Protein AF-A0AAW2H7E3-F1 (afdb_monomer_lite)

Organism: NCBI:txid328185

Secondary structure (DSSP, 8-state):
-HHHHHHTB--BTTB-SEEETTSPPSSEEEEESS--TT-SEEE-B-TTT--S---PPPEEEEE-GGGS-HHHHHHHHS-TTSPPPS-EEEETTEEEEEE-HHHHTTHHHHHHHHHHHHHTTS---EEEEEE---

InterPro domains:
  IPR056744 TRM5/TYW2-like, N-terminal domain [PF25133] (71-118)

pLDDT: mean 71.42, std 12.33, range [38.72, 87.75]

Sequence (134 aa):
MLCVLRSSILSVPRIPPVLDTERAYTGFDIICTPPLSEQKKIILLDANKSAGVSSAIPVKLVLKYEYFTYKEILSEMLPARARTPASFQVVGKILHLNLKDEQLEFRKVIGAVLLDKARGNSGQYMLKTTLGSS

Structure (mmCIF, N/CA/C/O backbone):
data_AF-A0AAW2H7E3-F1
#
_entry.id   AF-A0AAW2H7E3-F1
#
loop_
_atom_site.group_PDB
_atom_site.id
_atom_site.type_symbol
_atom_site.label_atom_id
_atom_site.label_alt_id
_atom_site.label_comp_id
_atom_site.label_asym_id
_atom_site.label_entity_id
_atom_site.label_seq_id
_atom_site.pdbx_PDB_ins_code
_atom_site.Cartn_x
_atom_site.Cartn_y
_atom_site.Cartn_z
_atom_site.occupancy
_atom_site.B_iso_or_equiv
_atom_site.auth_seq_id
_atom_site.auth_comp_id
_atom_site.auth_asym_id
_atom_site.auth_atom_id
_atom_site.pdbx_PDB_model_num
ATOM 1 N N . MET A 1 1 ? 8.329 -7.264 -35.229 1.00 45.62 1 MET A N 1
ATOM 2 C CA . MET A 1 1 ? 8.920 -7.682 -33.934 1.00 45.62 1 MET A CA 1
ATOM 3 C C . MET A 1 1 ? 8.493 -6.803 -32.745 1.00 45.62 1 MET A C 1
ATOM 5 O O . MET A 1 1 ? 8.171 -7.355 -31.706 1.00 45.62 1 MET A O 1
ATOM 9 N N . LEU A 1 2 ? 8.371 -5.470 -32.886 1.00 47.06 2 LEU A N 1
ATOM 10 C CA . LEU A 1 2 ? 7.867 -4.553 -31.832 1.00 47.06 2 LEU A CA 1
ATOM 11 C C . LEU A 1 2 ? 6.442 -4.847 -31.311 1.00 47.06 2 LEU A C 1
ATOM 13 O O . LEU A 1 2 ? 6.124 -4.515 -30.172 1.00 47.06 2 LEU A O 1
ATOM 17 N N . CYS A 1 3 ? 5.584 -5.463 -32.130 1.00 40.62 3 CYS A N 1
ATOM 18 C CA . CYS A 1 3 ? 4.188 -5.744 -31.773 1.00 40.62 3 CYS A CA 1
ATOM 19 C C . CYS A 1 3 ? 4.059 -6.752 -30.611 1.00 40.62 3 CYS A C 1
ATOM 21 O O . CYS A 1 3 ? 3.247 -6.541 -29.717 1.00 40.62 3 CYS A O 1
ATOM 23 N N . VAL A 1 4 ? 4.927 -7.770 -30.559 1.00 53.59 4 VAL A N 1
ATOM 24 C CA . VAL A 1 4 ? 4.897 -8.841 -29.539 1.00 53.59 4 VAL A CA 1
ATOM 25 C C . VAL A 1 4 ? 5.358 -8.345 -28.163 1.00 53.59 4 VAL A C 1
ATOM 27 O O . VAL A 1 4 ? 4.879 -8.803 -27.125 1.00 53.59 4 VAL A O 1
ATOM 30 N N . LEU A 1 5 ? 6.271 -7.367 -28.133 1.00 54.47 5 LEU A N 1
ATOM 31 C CA . LEU A 1 5 ? 6.762 -6.807 -26.874 1.00 54.47 5 LEU A CA 1
ATOM 32 C C . LEU A 1 5 ? 5.697 -5.957 -26.175 1.00 54.47 5 LEU A C 1
ATOM 34 O O . LEU A 1 5 ? 5.605 -6.004 -24.955 1.00 54.47 5 LEU A O 1
ATOM 38 N N . ARG A 1 6 ? 4.843 -5.238 -26.919 1.00 55.78 6 ARG A N 1
ATOM 39 C CA . ARG A 1 6 ? 3.770 -4.426 -26.316 1.00 55.78 6 ARG A CA 1
ATOM 40 C C . ARG A 1 6 ? 2.723 -5.268 -25.582 1.00 55.78 6 ARG A C 1
ATOM 42 O O . ARG A 1 6 ? 2.217 -4.821 -24.561 1.00 55.78 6 ARG A O 1
ATOM 49 N N . SER A 1 7 ? 2.412 -6.470 -26.070 1.00 59.09 7 SER A N 1
ATOM 50 C CA . SER A 1 7 ? 1.399 -7.352 -25.470 1.00 59.09 7 SER A CA 1
ATOM 51 C C . SER A 1 7 ? 1.883 -8.132 -24.242 1.00 59.09 7 SER A C 1
ATOM 53 O O . SER A 1 7 ? 1.061 -8.722 -23.541 1.00 59.09 7 SER A O 1
ATOM 55 N N . SER A 1 8 ? 3.193 -8.137 -23.981 1.00 66.56 8 SER A N 1
ATOM 56 C CA . SER A 1 8 ? 3.832 -8.964 -22.943 1.00 66.56 8 SER A CA 1
ATOM 57 C C . SER A 1 8 ? 4.300 -8.164 -21.722 1.00 66.56 8 SER A C 1
ATOM 59 O O . SER A 1 8 ? 4.889 -8.733 -20.808 1.00 66.56 8 SER A O 1
ATOM 61 N N . ILE A 1 9 ? 4.058 -6.850 -21.702 1.00 72.69 9 ILE A N 1
ATOM 62 C CA . ILE A 1 9 ? 4.401 -5.978 -20.574 1.00 72.69 9 ILE A CA 1
ATOM 63 C C . ILE A 1 9 ? 3.445 -6.257 -19.413 1.00 72.69 9 ILE A C 1
ATOM 65 O O . ILE A 1 9 ? 2.225 -6.157 -19.566 1.00 72.69 9 ILE A O 1
ATOM 69 N N . LEU A 1 10 ? 4.002 -6.568 -18.243 1.00 74.31 10 LEU A N 1
ATOM 70 C CA . LEU A 1 10 ? 3.218 -6.808 -17.041 1.00 74.31 10 LEU A CA 1
ATOM 71 C C . LEU A 1 10 ? 2.868 -5.482 -16.359 1.00 74.31 10 LEU A C 1
ATOM 73 O O . LEU A 1 10 ? 3.750 -4.731 -15.949 1.00 74.31 10 LEU A O 1
ATOM 77 N N . SER A 1 11 ? 1.575 -5.211 -16.193 1.00 73.81 11 SER A N 1
ATOM 78 C CA . SER A 1 11 ? 1.097 -4.098 -15.372 1.00 73.81 11 SER A CA 1
ATOM 79 C C . SER A 1 11 ? 0.701 -4.624 -13.997 1.00 73.81 11 SER A C 1
ATOM 81 O O . SER A 1 11 ? -0.300 -5.327 -13.865 1.00 73.81 11 SER A O 1
ATOM 83 N N . VAL A 1 12 ? 1.493 -4.296 -12.976 1.00 77.12 12 VAL A N 1
ATOM 84 C CA . VAL A 1 12 ? 1.151 -4.586 -11.581 1.00 77.12 12 VAL A CA 1
ATOM 85 C C . VAL A 1 12 ? 0.708 -3.280 -10.918 1.00 77.12 12 VAL A C 1
ATOM 87 O O . VAL A 1 12 ? 1.426 -2.280 -11.009 1.00 77.12 12 VAL A O 1
ATOM 90 N N . PRO A 1 13 ? -0.453 -3.238 -10.242 1.00 73.56 13 PRO A N 1
ATOM 91 C CA . PRO A 1 13 ? -0.901 -2.035 -9.549 1.00 73.56 13 PRO A CA 1
ATOM 92 C C . PRO A 1 13 ? 0.186 -1.498 -8.601 1.00 73.56 13 PRO A C 1
ATOM 94 O O . PRO A 1 13 ? 0.641 -2.212 -7.712 1.00 73.56 13 PRO A O 1
ATOM 97 N N . ARG A 1 14 ? 0.591 -0.231 -8.789 1.00 79.88 14 ARG A N 1
ATOM 98 C CA . ARG A 1 14 ? 1.656 0.486 -8.045 1.00 79.88 14 ARG A CA 1
ATOM 99 C C . ARG A 1 14 ? 3.109 0.037 -8.287 1.00 79.88 14 ARG A C 1
ATOM 101 O O . ARG A 1 14 ? 3.997 0.635 -7.686 1.00 79.88 14 ARG A O 1
ATOM 108 N N . ILE A 1 15 ? 3.385 -0.943 -9.153 1.00 84.31 15 ILE A N 1
ATOM 109 C CA . ILE A 1 15 ? 4.758 -1.247 -9.601 1.00 84.31 15 ILE A CA 1
ATOM 110 C C . ILE A 1 15 ? 4.874 -0.860 -11.079 1.00 84.31 15 ILE A C 1
ATOM 112 O O . ILE A 1 15 ? 4.111 -1.369 -11.904 1.00 84.31 15 ILE A O 1
ATOM 116 N N . PRO A 1 16 ? 5.799 0.041 -11.445 1.00 81.50 16 PRO A N 1
ATOM 117 C CA . PRO A 1 16 ? 5.949 0.421 -12.834 1.00 81.50 16 PRO A CA 1
ATOM 118 C C . PRO A 1 16 ? 6.435 -0.774 -13.675 1.00 81.50 16 PRO A C 1
ATOM 120 O O . PRO A 1 16 ? 7.338 -1.494 -13.250 1.00 81.50 16 PRO A O 1
ATOM 123 N N . PRO A 1 17 ? 5.882 -0.973 -14.885 1.00 81.31 17 PRO A N 1
ATOM 124 C CA . PRO A 1 17 ? 6.272 -2.070 -15.777 1.00 81.31 17 PRO A CA 1
ATOM 125 C C . PRO A 1 17 ? 7.730 -1.986 -16.252 1.00 81.31 17 PRO A C 1
ATOM 127 O O . PRO A 1 17 ? 8.301 -2.976 -16.706 1.00 81.31 17 PRO A O 1
ATOM 130 N N . VAL A 1 18 ? 8.322 -0.792 -16.189 1.00 84.06 18 VAL A N 1
ATOM 131 C CA . VAL A 1 18 ? 9.716 -0.526 -16.542 1.00 84.06 18 VAL A CA 1
ATOM 132 C C . VAL A 1 18 ? 10.379 0.144 -15.348 1.00 84.06 18 VAL A C 1
ATOM 134 O O . VAL A 1 18 ? 9.915 1.186 -14.884 1.00 84.06 18 VAL A O 1
ATOM 137 N N . LEU A 1 19 ? 11.457 -0.462 -14.866 1.00 83.38 19 LEU A N 1
ATOM 138 C CA . LEU A 1 19 ? 12.214 -0.032 -13.700 1.00 83.38 19 LEU A CA 1
ATOM 139 C C . LEU A 1 19 ? 13.561 0.513 -14.167 1.00 83.38 19 LEU A C 1
ATOM 141 O O . LEU A 1 19 ? 14.313 -0.170 -14.853 1.00 83.38 19 LEU A O 1
ATOM 145 N N . ASP A 1 20 ? 13.850 1.754 -13.813 1.00 82.88 20 ASP A N 1
ATOM 146 C CA . ASP A 1 20 ? 15.156 2.390 -13.995 1.00 82.88 20 ASP A CA 1
ATOM 147 C C . ASP A 1 20 ? 16.066 2.095 -12.794 1.00 82.88 20 ASP A C 1
ATOM 149 O O . ASP A 1 20 ? 15.689 2.423 -11.671 1.00 82.88 20 ASP A O 1
ATOM 153 N N . THR A 1 21 ? 17.224 1.469 -13.009 1.00 78.94 21 THR A N 1
ATOM 154 C CA . THR A 1 21 ? 18.167 1.090 -11.938 1.00 78.94 21 THR A CA 1
ATOM 155 C C . THR A 1 21 ? 18.962 2.277 -11.393 1.00 78.94 21 THR A C 1
ATOM 157 O O . THR A 1 21 ? 19.497 2.187 -10.291 1.00 78.94 21 THR A O 1
ATOM 160 N N . GLU A 1 22 ? 19.007 3.398 -12.118 1.00 80.00 22 GLU A N 1
ATOM 161 C CA . GLU A 1 22 ? 19.671 4.636 -11.694 1.00 80.00 22 GLU A CA 1
ATOM 162 C C . GLU A 1 22 ? 18.754 5.490 -10.794 1.00 80.00 22 GLU A C 1
ATOM 164 O O . GLU A 1 22 ? 19.202 6.448 -10.159 1.00 80.00 22 GLU A O 1
ATOM 169 N N . ARG A 1 23 ? 17.461 5.142 -10.695 1.00 79.25 23 ARG A N 1
ATOM 170 C CA . ARG A 1 23 ? 16.476 5.854 -9.873 1.00 79.25 23 ARG A CA 1
ATOM 171 C C . ARG A 1 23 ? 16.270 5.182 -8.516 1.00 79.25 23 ARG A C 1
ATOM 173 O O . ARG A 1 23 ? 15.959 3.999 -8.430 1.00 79.25 23 ARG A O 1
ATOM 180 N N . ALA A 1 24 ? 16.305 5.979 -7.449 1.00 71.31 24 ALA A N 1
ATOM 181 C CA . ALA A 1 24 ? 15.834 5.544 -6.137 1.00 71.31 24 ALA A CA 1
ATOM 182 C C . ALA A 1 24 ? 14.294 5.500 -6.104 1.00 71.31 24 ALA A C 1
ATOM 184 O O . ALA A 1 24 ? 13.630 6.513 -6.347 1.00 71.31 24 ALA A O 1
ATOM 185 N N . TYR A 1 25 ? 13.722 4.339 -5.782 1.00 75.81 25 TYR A N 1
ATOM 186 C CA . TYR A 1 25 ? 12.290 4.190 -5.515 1.00 75.81 25 TYR A CA 1
ATOM 187 C C . TYR A 1 25 ? 12.047 4.255 -4.009 1.00 75.81 25 TYR A C 1
ATOM 189 O O . TYR A 1 25 ? 12.698 3.567 -3.226 1.00 75.81 25 TYR A O 1
ATOM 197 N N . THR A 1 26 ? 11.102 5.092 -3.584 1.00 68.81 26 THR A N 1
ATOM 198 C CA . THR A 1 26 ? 10.669 5.139 -2.187 1.00 68.81 26 THR A CA 1
ATOM 199 C C . THR A 1 26 ? 9.599 4.070 -1.958 1.00 68.81 26 THR A C 1
ATOM 201 O O . THR A 1 26 ? 8.609 3.991 -2.682 1.00 68.81 26 THR A O 1
ATOM 204 N N . GLY A 1 27 ? 9.807 3.212 -0.957 1.00 76.75 27 GLY A N 1
ATOM 205 C CA . GLY A 1 27 ? 8.840 2.189 -0.542 1.00 76.75 27 GLY A CA 1
ATOM 206 C C . GLY A 1 27 ? 9.109 0.771 -1.049 1.00 76.75 27 GLY A C 1
ATOM 207 O O . GLY A 1 27 ? 8.599 -0.168 -0.451 1.00 76.75 27 GLY A O 1
ATOM 208 N N . PHE A 1 28 ? 9.938 0.557 -2.068 1.00 81.25 28 PHE A N 1
ATOM 209 C CA . PHE A 1 28 ? 10.382 -0.793 -2.417 1.00 81.25 28 PHE A CA 1
ATOM 210 C C . PHE A 1 28 ? 11.799 -0.797 -2.971 1.00 81.25 28 PHE A C 1
ATOM 212 O O . PHE A 1 28 ? 12.178 0.098 -3.721 1.00 81.25 28 PHE A O 1
ATOM 219 N N . ASP A 1 29 ? 12.556 -1.829 -2.614 1.00 76.06 29 ASP A N 1
ATOM 220 C CA . ASP A 1 29 ? 13.911 -2.043 -3.106 1.00 76.06 29 ASP A CA 1
ATOM 221 C C . ASP A 1 29 ? 13.938 -3.218 -4.078 1.00 76.06 29 ASP A C 1
ATOM 223 O O . ASP A 1 29 ? 13.198 -4.198 -3.943 1.00 76.06 29 ASP A O 1
ATOM 227 N N . ILE A 1 30 ? 14.829 -3.116 -5.057 1.00 77.25 30 ILE A N 1
ATOM 228 C CA . ILE A 1 30 ? 15.040 -4.122 -6.089 1.00 77.25 30 ILE A CA 1
ATOM 229 C C . ILE A 1 30 ? 16.446 -4.678 -5.884 1.00 77.25 30 ILE A C 1
ATOM 231 O O . ILE A 1 30 ? 17.432 -3.979 -6.100 1.00 77.25 30 ILE A O 1
ATOM 235 N N . ILE A 1 31 ? 16.545 -5.938 -5.467 1.00 75.88 31 ILE A N 1
ATOM 236 C CA . ILE A 1 31 ? 17.823 -6.629 -5.295 1.00 75.88 31 ILE A CA 1
ATOM 237 C C . ILE A 1 31 ? 17.980 -7.603 -6.458 1.00 75.88 31 ILE A C 1
ATOM 239 O O . ILE A 1 31 ? 17.210 -8.551 -6.593 1.00 75.88 31 ILE A O 1
ATOM 243 N N . CYS A 1 32 ? 18.980 -7.364 -7.299 1.00 74.31 32 CYS A N 1
ATOM 244 C CA . CYS A 1 32 ? 19.318 -8.240 -8.417 1.00 74.31 32 CYS A CA 1
ATOM 245 C C . CYS A 1 32 ? 20.584 -9.027 -8.077 1.00 74.31 32 CYS A C 1
ATOM 247 O O . CYS A 1 32 ? 21.531 -8.481 -7.509 1.00 74.31 32 CYS A O 1
ATOM 249 N N . THR A 1 33 ? 20.618 -10.311 -8.416 1.00 69.25 33 THR A N 1
ATOM 250 C CA . THR A 1 33 ? 21.822 -11.136 -8.262 1.00 69.25 33 THR A CA 1
ATOM 251 C C . THR A 1 33 ? 21.937 -12.034 -9.491 1.00 69.25 33 THR A C 1
ATOM 253 O O . THR A 1 33 ? 21.070 -12.885 -9.664 1.00 69.25 33 THR A O 1
ATOM 256 N N . PRO A 1 34 ? 22.950 -11.878 -10.366 1.00 70.38 34 PRO A N 1
ATOM 257 C CA . PRO A 1 34 ? 24.137 -11.014 -10.272 1.00 70.38 34 PRO A CA 1
ATOM 258 C C . PRO A 1 34 ? 23.846 -9.509 -10.462 1.00 70.38 34 PRO A C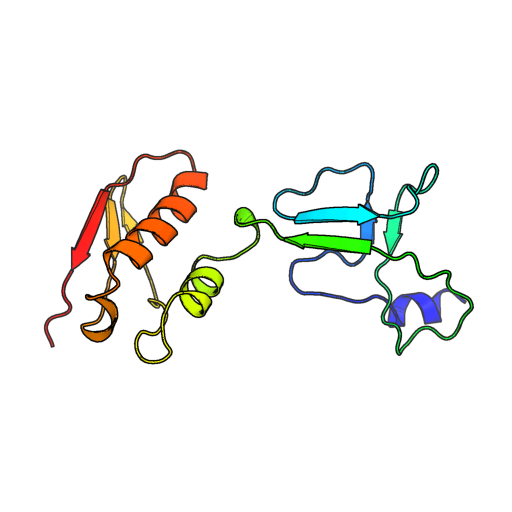 1
ATOM 260 O O . PRO A 1 34 ? 22.803 -9.151 -11.015 1.00 70.38 34 PRO A O 1
ATOM 263 N N . PRO A 1 35 ? 24.748 -8.615 -10.005 1.00 66.69 35 PRO A N 1
ATOM 264 C CA . PRO A 1 35 ? 24.619 -7.182 -10.243 1.00 66.69 35 PRO A CA 1
ATOM 265 C C . PRO A 1 35 ? 24.626 -6.896 -11.746 1.00 66.69 35 PRO A C 1
ATOM 267 O O . PRO A 1 35 ? 25.506 -7.341 -12.483 1.00 66.69 35 PRO A O 1
ATOM 270 N N . LEU A 1 36 ? 23.628 -6.143 -12.198 1.00 66.44 36 LEU A N 1
ATOM 271 C CA . LEU A 1 36 ? 23.473 -5.743 -13.592 1.00 66.44 36 LEU A CA 1
ATOM 272 C C . LEU A 1 36 ? 24.438 -4.595 -13.895 1.00 66.44 36 LEU A C 1
ATOM 274 O O . LEU A 1 36 ? 24.026 -3.446 -14.003 1.00 66.44 36 LEU A O 1
ATOM 278 N N . SER A 1 37 ? 25.730 -4.910 -13.992 1.00 65.94 37 SER A N 1
ATOM 279 C CA . SER A 1 37 ? 26.816 -3.921 -14.042 1.00 65.94 37 SER A CA 1
ATOM 280 C C . SER A 1 37 ? 26.763 -2.957 -15.241 1.00 65.94 37 SER A C 1
ATOM 282 O O . SER A 1 37 ? 27.535 -2.005 -15.272 1.00 65.94 37 SER A O 1
ATOM 284 N N . GLU A 1 38 ? 25.868 -3.168 -16.212 1.00 65.56 38 GLU A N 1
ATOM 285 C CA . GLU A 1 38 ? 25.774 -2.357 -17.436 1.00 65.56 38 GLU A CA 1
ATOM 286 C C . GLU A 1 38 ? 24.333 -2.005 -17.864 1.00 65.56 38 GLU A C 1
ATOM 288 O O . GLU A 1 38 ? 24.135 -1.340 -18.882 1.00 65.56 38 GLU A O 1
ATOM 293 N N . GLN A 1 39 ? 23.296 -2.426 -17.127 1.00 69.69 39 GLN A N 1
ATOM 294 C CA . GLN A 1 39 ? 21.904 -2.214 -17.556 1.00 69.69 39 GLN A CA 1
ATOM 295 C C . GLN A 1 39 ? 21.253 -1.042 -16.824 1.00 69.69 39 GLN A C 1
ATOM 297 O O . GLN A 1 39 ? 21.151 -1.040 -15.600 1.00 69.69 39 GLN A O 1
ATOM 302 N N . LYS A 1 40 ? 20.732 -0.083 -17.600 1.00 77.62 40 LYS A N 1
ATOM 303 C CA . LYS A 1 40 ? 20.006 1.092 -17.083 1.00 77.62 40 LYS A CA 1
ATOM 304 C C . LYS A 1 40 ? 18.533 0.821 -16.769 1.00 77.62 40 LYS A C 1
ATOM 306 O O . LYS A 1 40 ? 17.916 1.552 -16.003 1.00 77.62 40 LYS A O 1
ATOM 311 N N . LYS A 1 41 ? 17.923 -0.182 -17.414 1.00 80.50 41 LYS A N 1
ATOM 312 C CA . LYS A 1 41 ? 16.479 -0.448 -17.316 1.00 80.50 41 LYS A CA 1
ATOM 313 C C . LYS A 1 41 ? 16.168 -1.938 -17.269 1.00 80.50 41 LYS A C 1
ATOM 315 O O . LYS A 1 41 ? 16.716 -2.707 -18.051 1.00 80.50 41 LYS A O 1
ATOM 320 N N . ILE A 1 42 ? 15.222 -2.303 -16.411 1.00 80.31 42 ILE A N 1
ATOM 321 C CA . ILE A 1 42 ? 14.616 -3.630 -16.291 1.00 80.31 42 ILE A CA 1
ATOM 322 C C . ILE A 1 42 ? 13.167 -3.527 -16.776 1.00 80.31 42 ILE A C 1
ATOM 324 O O . ILE A 1 42 ? 12.452 -2.591 -16.420 1.00 80.31 42 ILE A O 1
ATOM 328 N N . ILE A 1 43 ? 12.722 -4.485 -17.588 1.00 78.50 43 ILE A N 1
ATOM 329 C CA . ILE A 1 43 ? 11.335 -4.565 -18.065 1.00 78.50 43 ILE A CA 1
ATOM 330 C C . ILE A 1 43 ? 10.679 -5.784 -17.423 1.00 78.50 43 ILE A C 1
ATOM 332 O O . ILE A 1 43 ? 11.210 -6.890 -17.511 1.00 78.50 43 ILE A O 1
ATOM 336 N N . LEU A 1 44 ? 9.520 -5.585 -16.798 1.00 77.62 44 LEU A N 1
ATOM 337 C CA . LEU A 1 44 ? 8.713 -6.666 -16.244 1.00 77.62 44 LEU A CA 1
ATOM 338 C C . LEU A 1 44 ? 7.873 -7.292 -17.360 1.00 77.62 44 LEU A C 1
ATOM 340 O O . LEU A 1 44 ? 6.985 -6.651 -17.930 1.00 77.62 44 LEU A O 1
ATOM 344 N N . LEU A 1 45 ? 8.173 -8.550 -17.673 1.00 77.06 45 LEU A N 1
ATOM 345 C CA . LEU A 1 45 ? 7.478 -9.32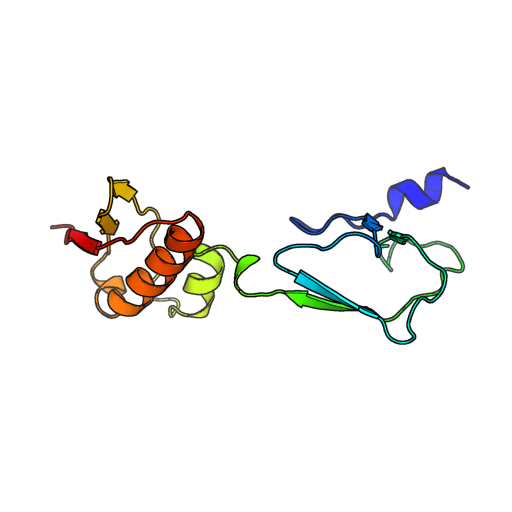5 -18.695 1.00 77.06 45 LEU A CA 1
ATOM 346 C C . LEU A 1 45 ? 6.595 -10.393 -18.050 1.00 77.06 45 LEU A C 1
ATOM 348 O O . LEU A 1 45 ? 6.973 -11.020 -17.061 1.00 77.06 45 LEU A O 1
ATOM 352 N N . ASP A 1 46 ? 5.422 -10.606 -18.637 1.00 72.31 46 ASP A N 1
ATOM 353 C CA . ASP A 1 46 ? 4.558 -11.735 -18.307 1.00 72.31 46 ASP A CA 1
ATOM 354 C C . ASP A 1 46 ? 5.126 -13.011 -18.942 1.00 72.31 46 ASP A C 1
ATOM 356 O O . ASP A 1 46 ? 5.169 -13.141 -20.171 1.00 72.31 46 ASP A O 1
ATOM 360 N N . ALA A 1 47 ? 5.538 -13.958 -18.096 1.00 68.62 47 ALA A N 1
ATOM 361 C CA . ALA A 1 47 ? 6.121 -15.232 -18.511 1.00 68.62 47 ALA A CA 1
ATOM 362 C C . ALA A 1 47 ? 5.195 -16.058 -19.426 1.00 68.62 47 ALA A C 1
ATOM 364 O O . ALA A 1 47 ? 5.675 -16.885 -20.196 1.00 68.62 47 ALA A O 1
ATOM 365 N N . ASN A 1 48 ? 3.879 -15.822 -19.389 1.00 67.50 48 ASN A N 1
ATOM 366 C CA . ASN A 1 48 ? 2.907 -16.564 -20.197 1.00 67.50 48 ASN A CA 1
ATOM 367 C C . ASN A 1 48 ? 2.731 -16.000 -21.614 1.00 67.50 48 ASN A C 1
ATOM 369 O O . ASN A 1 48 ? 2.065 -16.618 -22.443 1.00 67.50 48 ASN A O 1
ATOM 373 N N . LYS A 1 49 ? 3.279 -14.812 -21.898 1.00 66.81 49 LYS A N 1
ATOM 374 C CA . LYS A 1 49 ? 3.070 -14.090 -23.168 1.00 66.81 49 LYS A CA 1
ATOM 375 C C . LYS A 1 49 ? 4.350 -13.887 -23.976 1.00 66.81 49 LYS A C 1
ATOM 377 O O . LYS A 1 49 ? 4.291 -13.456 -25.126 1.00 66.81 49 LYS A O 1
ATOM 382 N N . SER A 1 50 ? 5.507 -14.219 -23.411 1.00 61.75 50 SER A N 1
ATOM 383 C CA . SER A 1 50 ? 6.802 -14.085 -24.073 1.00 61.75 50 SER A CA 1
ATOM 384 C C . SER A 1 50 ? 7.042 -15.208 -25.091 1.00 61.75 50 SER A C 1
ATOM 386 O O . SER A 1 50 ? 7.392 -16.325 -24.727 1.00 61.75 50 SER A O 1
ATOM 388 N N . ALA A 1 51 ? 6.902 -14.897 -26.383 1.00 57.81 51 ALA A N 1
ATOM 389 C CA . ALA A 1 51 ? 7.164 -15.816 -27.500 1.00 57.81 51 ALA A CA 1
ATOM 390 C C . ALA A 1 51 ? 8.622 -15.771 -28.024 1.00 57.81 51 ALA A C 1
ATOM 392 O O . ALA A 1 51 ? 8.862 -15.997 -29.209 1.00 57.81 51 ALA A O 1
ATOM 393 N N . GLY A 1 52 ? 9.608 -15.429 -27.186 1.00 60.94 52 GLY A N 1
ATOM 394 C CA . GLY A 1 52 ? 11.003 -15.261 -27.616 1.00 60.94 52 GLY A CA 1
ATOM 395 C C . GLY A 1 52 ? 12.035 -15.621 -26.549 1.00 60.94 52 GLY A C 1
ATOM 396 O O . GLY A 1 52 ? 11.698 -15.807 -25.383 1.00 60.94 52 GLY A O 1
ATOM 397 N N . VAL A 1 53 ? 13.306 -15.695 -26.960 1.00 51.31 53 VAL A N 1
ATOM 398 C CA . VAL A 1 53 ? 14.457 -15.913 -26.071 1.00 51.31 53 VAL A CA 1
ATOM 399 C C . VAL A 1 53 ? 14.686 -14.647 -25.244 1.00 51.31 53 VAL A C 1
ATOM 401 O O . VAL A 1 53 ? 15.362 -13.716 -25.676 1.00 51.31 53 VAL A O 1
ATOM 404 N N . SER A 1 54 ? 14.078 -14.586 -24.063 1.00 62.75 54 SER A N 1
ATOM 405 C CA . SER A 1 54 ? 14.336 -13.551 -23.063 1.00 62.75 54 SER A CA 1
ATOM 406 C C . SER A 1 54 ? 15.166 -14.137 -21.929 1.00 62.75 54 SER A C 1
ATOM 408 O O . SER A 1 54 ? 14.784 -15.143 -21.335 1.00 62.75 54 SER A O 1
ATOM 410 N N . SER A 1 55 ? 16.294 -13.500 -21.617 1.00 61.78 55 SER A N 1
ATOM 411 C CA . SER A 1 55 ? 17.068 -13.837 -20.424 1.00 61.78 55 SER A CA 1
ATOM 412 C C . SER A 1 55 ? 16.287 -13.392 -19.187 1.00 61.78 55 SER A C 1
ATOM 414 O O . SER A 1 55 ? 16.020 -12.200 -19.019 1.00 61.78 55 SER A O 1
ATOM 416 N N . ALA A 1 56 ? 15.869 -14.344 -18.352 1.00 65.50 56 ALA A N 1
ATOM 417 C CA . ALA A 1 56 ? 15.199 -14.056 -17.092 1.00 65.50 56 ALA A CA 1
ATOM 418 C C . ALA A 1 56 ? 16.255 -13.762 -16.022 1.00 65.50 56 ALA A C 1
ATOM 420 O O . ALA A 1 56 ? 17.072 -14.618 -15.688 1.00 65.50 56 ALA A O 1
ATOM 421 N N . ILE A 1 57 ? 16.237 -12.545 -15.485 1.00 70.81 57 ILE A N 1
ATOM 422 C CA . ILE A 1 57 ? 17.104 -12.157 -14.373 1.00 70.81 57 ILE A CA 1
ATOM 423 C C . ILE 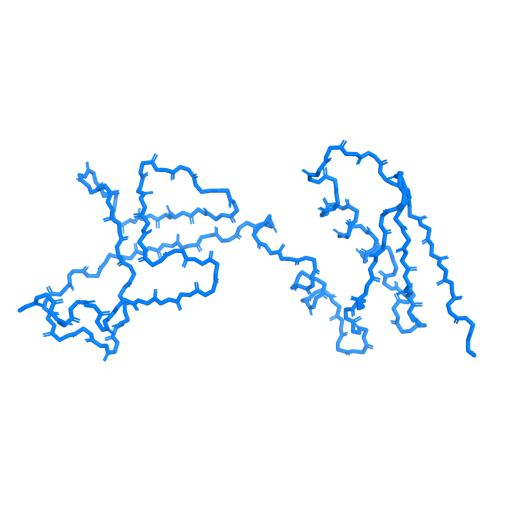A 1 57 ? 16.318 -12.381 -13.078 1.00 70.81 57 ILE A C 1
ATOM 425 O O . ILE A 1 57 ? 15.211 -11.850 -12.953 1.00 70.81 57 ILE A O 1
ATOM 429 N N . PRO A 1 58 ? 16.847 -13.141 -12.103 1.00 69.75 58 PRO A N 1
ATOM 430 C CA . PRO A 1 58 ? 16.199 -13.274 -10.812 1.00 69.75 58 PRO A CA 1
ATOM 431 C C . PRO A 1 58 ? 16.320 -11.953 -10.046 1.00 69.75 58 PRO A C 1
ATOM 433 O O . PRO A 1 58 ? 17.413 -11.450 -9.771 1.00 69.75 58 PRO A O 1
ATOM 436 N N . VAL A 1 59 ? 15.164 -11.392 -9.706 1.00 75.69 59 VAL A N 1
ATOM 437 C CA . VAL A 1 59 ? 15.044 -10.138 -8.970 1.00 75.69 59 VAL A CA 1
ATOM 438 C C . VAL A 1 59 ? 14.254 -10.394 -7.697 1.00 75.69 59 VAL A C 1
ATOM 440 O O . VAL A 1 59 ? 13.147 -10.929 -7.733 1.00 75.69 59 VAL A O 1
ATOM 443 N N . LYS A 1 60 ? 14.811 -9.984 -6.561 1.00 77.62 60 LYS A N 1
ATOM 444 C CA . LYS A 1 60 ? 14.113 -9.959 -5.282 1.00 77.62 60 LYS A CA 1
ATOM 445 C C . LYS A 1 60 ? 13.552 -8.561 -5.057 1.00 77.62 60 LYS A C 1
ATOM 447 O O . LYS A 1 60 ? 14.298 -7.606 -4.850 1.00 77.62 60 LYS A O 1
ATOM 452 N N . LEU A 1 61 ? 12.228 -8.461 -5.086 1.00 80.62 61 LEU A N 1
ATOM 453 C CA . LEU A 1 61 ? 11.502 -7.249 -4.729 1.00 80.62 61 LEU A CA 1
ATOM 454 C C . LEU A 1 61 ? 11.245 -7.238 -3.219 1.00 80.62 61 LEU A C 1
ATOM 456 O O . LEU A 1 61 ? 10.650 -8.174 -2.684 1.00 80.62 61 LEU A O 1
ATOM 460 N N . VAL A 1 62 ? 11.676 -6.183 -2.534 1.00 83.44 62 VAL A N 1
ATOM 461 C CA . VAL A 1 62 ? 11.442 -5.993 -1.098 1.00 83.44 62 VAL A CA 1
ATOM 462 C C . VAL A 1 62 ? 10.530 -4.790 -0.913 1.00 83.44 62 VAL A C 1
ATOM 464 O O . VAL A 1 62 ? 10.961 -3.651 -1.067 1.00 83.44 62 VAL A O 1
ATOM 467 N N . LEU A 1 63 ? 9.262 -5.040 -0.589 1.00 85.31 63 LEU A N 1
ATOM 468 C CA . LEU A 1 63 ? 8.297 -3.989 -0.270 1.00 85.31 63 LEU A CA 1
ATOM 469 C C . LEU A 1 63 ? 8.503 -3.537 1.179 1.00 85.31 63 LEU A C 1
ATOM 471 O O . LEU A 1 63 ? 8.414 -4.340 2.108 1.00 85.31 63 LEU A O 1
ATOM 475 N N . LYS A 1 64 ? 8.782 -2.251 1.369 1.00 85.25 64 LYS A N 1
ATOM 476 C CA . LYS A 1 64 ? 8.920 -1.627 2.685 1.00 85.25 64 LYS A CA 1
ATOM 477 C C . LYS A 1 64 ? 7.558 -1.231 3.233 1.00 85.25 64 LYS A C 1
ATOM 479 O O . LYS A 1 64 ? 6.568 -1.144 2.506 1.00 85.25 64 LYS A O 1
ATOM 484 N N . TYR A 1 65 ? 7.518 -0.941 4.529 1.00 84.06 65 TYR A N 1
ATOM 485 C CA . TYR A 1 65 ? 6.300 -0.538 5.223 1.00 84.06 65 TYR A CA 1
ATOM 486 C C . TYR A 1 65 ? 5.597 0.644 4.536 1.00 84.06 65 TYR A C 1
ATOM 488 O O . TYR A 1 65 ? 4.375 0.652 4.421 1.00 84.06 65 TYR A O 1
ATOM 496 N N . GLU A 1 66 ? 6.351 1.618 4.030 1.00 81.50 66 GLU A N 1
ATOM 497 C CA . GLU A 1 66 ? 5.884 2.832 3.357 1.00 81.50 66 GLU A CA 1
ATOM 498 C C . GLU A 1 66 ? 5.062 2.550 2.095 1.00 81.50 66 GLU A C 1
ATOM 500 O O . GLU A 1 66 ? 4.154 3.320 1.791 1.00 81.50 66 GLU A O 1
ATOM 505 N N . TYR A 1 67 ? 5.322 1.437 1.404 1.00 84.81 67 TYR A N 1
ATOM 506 C CA . TYR A 1 67 ? 4.587 1.045 0.199 1.00 84.81 67 TYR A CA 1
ATOM 507 C C . TYR A 1 67 ?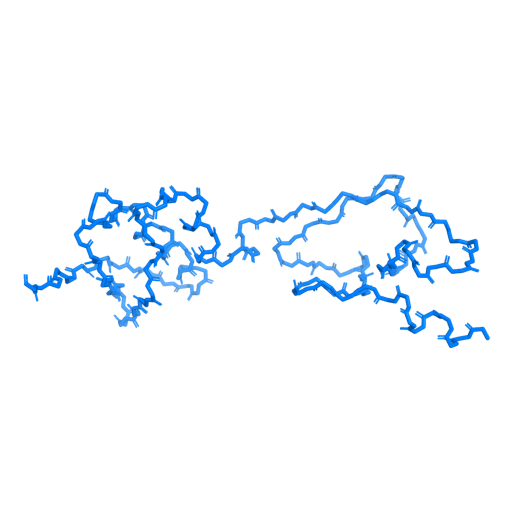 3.143 0.632 0.489 1.00 84.81 67 TYR A C 1
ATOM 509 O O . TYR A 1 67 ? 2.242 0.863 -0.322 1.00 84.81 67 TYR A O 1
ATOM 517 N N . PHE A 1 68 ? 2.909 0.032 1.656 1.00 85.75 68 PHE A N 1
ATOM 518 C CA . PHE A 1 68 ? 1.592 -0.461 2.027 1.00 85.75 68 PHE A CA 1
ATOM 519 C C . PHE A 1 68 ? 0.699 0.666 2.537 1.00 85.75 68 PHE A C 1
ATOM 521 O O . PHE A 1 68 ? 1.108 1.539 3.310 1.00 85.75 68 PHE A O 1
ATOM 528 N N . THR A 1 69 ? -0.568 0.625 2.140 1.00 85.62 69 THR A N 1
ATOM 529 C CA . THR A 1 69 ? -1.590 1.498 2.713 1.00 85.62 69 THR A CA 1
ATOM 530 C C . THR A 1 69 ? -1.940 1.044 4.126 1.00 85.62 69 THR A C 1
ATOM 532 O O . THR A 1 69 ? -1.798 -0.126 4.481 1.00 85.62 69 THR A O 1
ATOM 535 N N . TYR A 1 70 ? -2.471 1.960 4.940 1.00 85.00 70 TYR A N 1
ATOM 536 C CA . TYR A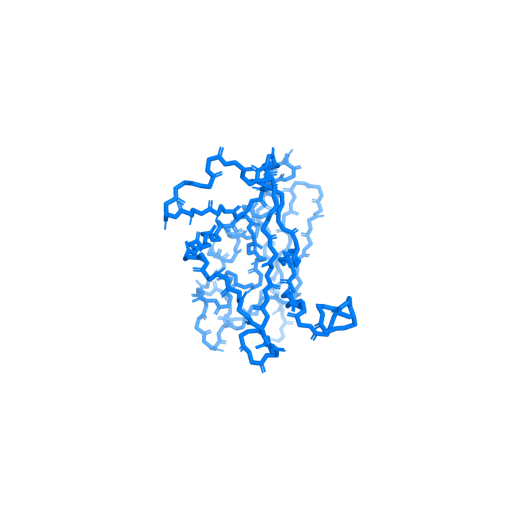 1 70 ? -2.976 1.604 6.268 1.00 85.00 70 TYR A CA 1
ATOM 537 C C . TYR A 1 70 ? -4.036 0.495 6.203 1.00 85.00 70 TYR A C 1
ATOM 539 O O . TYR A 1 70 ? -4.143 -0.296 7.131 1.00 85.00 70 TYR A O 1
ATOM 547 N N . LYS A 1 71 ? -4.814 0.422 5.111 1.00 85.50 71 LYS A N 1
ATOM 548 C CA . LYS A 1 71 ? -5.841 -0.609 4.947 1.00 85.50 71 LYS A CA 1
ATOM 549 C C . LYS A 1 71 ? -5.229 -1.992 4.802 1.00 85.50 71 LYS A C 1
ATOM 551 O O . LYS A 1 71 ? -5.685 -2.910 5.466 1.00 85.50 71 LYS A O 1
ATOM 556 N N . GLU A 1 72 ? -4.195 -2.115 3.978 1.00 86.69 72 GLU A N 1
ATOM 557 C CA . GLU A 1 72 ? -3.483 -3.379 3.769 1.00 86.69 72 GLU A CA 1
ATOM 558 C C . GLU A 1 72 ? -2.792 -3.838 5.051 1.00 86.69 72 GLU A C 1
ATOM 560 O O . GLU A 1 72 ? -2.962 -4.979 5.460 1.00 86.69 72 GLU A O 1
ATOM 565 N N . ILE A 1 73 ? -2.108 -2.923 5.744 1.00 87.75 73 ILE A N 1
ATOM 566 C CA . ILE A 1 73 ? -1.437 -3.232 7.015 1.00 87.75 73 ILE A CA 1
ATOM 567 C C . ILE A 1 73 ? -2.450 -3.683 8.071 1.00 87.75 73 ILE A C 1
ATOM 569 O O . ILE A 1 73 ? -2.254 -4.696 8.736 1.00 87.75 73 ILE A O 1
ATOM 573 N N . LEU A 1 74 ? -3.551 -2.944 8.231 1.00 85.25 74 LEU A N 1
ATOM 574 C CA . LEU A 1 74 ? -4.573 -3.286 9.217 1.00 85.25 74 LEU A CA 1
ATOM 575 C C . LEU A 1 74 ? -5.344 -4.550 8.845 1.00 85.25 74 LEU A C 1
ATOM 577 O O . LEU A 1 74 ? -5.780 -5.249 9.747 1.00 85.25 74 LEU A O 1
ATOM 581 N N . SER A 1 75 ? -5.523 -4.850 7.559 1.00 84.81 75 SER A N 1
ATOM 582 C CA . SER A 1 75 ? -6.179 -6.090 7.134 1.00 84.81 75 SER A CA 1
ATOM 583 C C . SER A 1 75 ? -5.365 -7.330 7.499 1.00 84.81 75 SER A C 1
ATOM 585 O O . SER A 1 75 ? -5.962 -8.368 7.750 1.00 84.81 75 SER A O 1
ATOM 587 N N . GLU A 1 76 ? -4.036 -7.225 7.533 1.00 85.06 76 GLU A N 1
ATOM 588 C CA . GLU A 1 76 ? -3.157 -8.331 7.930 1.00 85.06 76 GLU A CA 1
ATOM 589 C C . GLU A 1 76 ? -3.035 -8.450 9.458 1.00 85.06 76 GLU A C 1
ATOM 591 O O . GLU A 1 76 ? -2.898 -9.540 10.005 1.00 85.06 76 GLU A O 1
ATOM 596 N N . MET A 1 77 ? -3.098 -7.320 10.174 1.00 83.06 77 MET A N 1
ATOM 597 C CA . MET A 1 77 ? -2.985 -7.295 11.637 1.00 83.06 77 MET A CA 1
ATOM 598 C C . MET A 1 77 ? -4.298 -7.581 12.371 1.00 83.06 77 MET A C 1
ATOM 600 O O . MET A 1 77 ? -4.270 -8.038 13.515 1.00 83.06 77 MET A O 1
ATOM 604 N N . LEU A 1 78 ? -5.446 -7.251 11.774 1.00 83.56 78 LEU A N 1
ATOM 605 C CA . LEU A 1 78 ? -6.746 -7.420 12.413 1.00 83.56 78 LEU A CA 1
ATOM 606 C C . LEU A 1 78 ? -7.365 -8.777 12.046 1.00 83.56 78 LEU A C 1
ATOM 608 O O . LEU A 1 78 ? -7.372 -9.161 10.878 1.00 83.56 78 LEU A O 1
ATOM 612 N N . PRO A 1 79 ? -7.951 -9.501 13.016 1.00 78.19 79 PRO A N 1
ATOM 613 C CA . PRO A 1 79 ? -8.682 -10.729 12.725 1.00 78.19 79 PRO A CA 1
ATOM 614 C C . PRO A 1 79 ? -9.946 -10.433 11.906 1.00 78.19 79 PRO A C 1
ATOM 616 O O . PRO A 1 79 ? -10.518 -9.353 12.019 1.00 78.19 79 PRO A O 1
ATOM 619 N N . ALA A 1 80 ? -10.464 -11.422 11.165 1.00 73.00 80 ALA A N 1
ATOM 620 C CA . ALA A 1 80 ? -11.623 -11.260 10.269 1.00 73.00 80 ALA A CA 1
ATOM 621 C C . ALA A 1 80 ? -12.879 -10.637 10.925 1.00 73.00 80 ALA A C 1
ATOM 623 O O . ALA A 1 80 ? -13.688 -10.004 10.244 1.00 73.00 80 ALA A O 1
ATOM 624 N N . ARG A 1 81 ? -13.024 -10.790 12.250 1.00 70.31 81 ARG A N 1
ATOM 625 C CA . ARG A 1 81 ? -14.079 -10.174 13.077 1.00 70.31 81 ARG A CA 1
ATOM 626 C C . ARG A 1 81 ? -13.949 -8.651 13.219 1.00 70.31 81 ARG A C 1
ATOM 628 O O . ARG A 1 81 ? -14.949 -7.957 13.303 1.00 70.31 81 ARG A O 1
ATOM 635 N N . ALA A 1 82 ? -12.730 -8.121 13.218 1.00 67.56 82 ALA A N 1
ATOM 636 C CA . ALA A 1 82 ? -12.449 -6.698 13.336 1.00 67.56 82 ALA A CA 1
ATOM 637 C C . ALA A 1 82 ? -12.049 -6.168 11.956 1.00 67.56 82 ALA A C 1
ATOM 639 O O . ALA A 1 82 ? -10.875 -6.104 11.608 1.00 67.56 82 ALA A O 1
ATOM 640 N N . ARG A 1 83 ? -13.035 -5.801 11.131 1.00 69.06 83 ARG A N 1
ATOM 641 C CA . ARG A 1 83 ? -12.746 -5.239 9.800 1.00 69.06 83 ARG A CA 1
ATOM 642 C C . ARG A 1 83 ? -11.910 -3.964 9.916 1.00 69.06 83 ARG A C 1
ATOM 644 O O . ARG A 1 83 ? -12.013 -3.237 10.898 1.00 69.06 83 ARG A O 1
ATOM 651 N N . THR A 1 84 ? -11.129 -3.645 8.892 1.00 68.25 84 THR A N 1
ATOM 652 C CA . THR A 1 84 ? -10.416 -2.366 8.793 1.00 68.25 84 THR A CA 1
ATOM 653 C C . THR A 1 84 ? -11.394 -1.182 8.903 1.00 68.25 84 THR A C 1
ATOM 655 O O . THR A 1 84 ? -12.458 -1.219 8.275 1.00 68.25 84 THR A O 1
ATOM 658 N N . PRO A 1 85 ? -11.074 -0.111 9.656 1.00 69.12 85 PRO A N 1
ATOM 659 C CA . PRO A 1 85 ? -11.929 1.071 9.728 1.00 69.12 85 PRO A CA 1
ATOM 660 C C . PRO A 1 85 ? -12.118 1.701 8.340 1.00 69.12 85 PRO A C 1
ATOM 662 O O . PRO A 1 85 ? -11.162 1.881 7.580 1.00 69.12 85 PRO A O 1
ATOM 665 N N . ALA A 1 86 ? -13.364 2.051 8.012 1.00 62.78 86 ALA A N 1
ATOM 666 C CA . ALA A 1 86 ? -13.722 2.576 6.694 1.00 62.78 86 ALA A CA 1
ATOM 667 C C . ALA A 1 86 ? -13.143 3.979 6.443 1.00 62.78 86 ALA A C 1
ATOM 669 O O . ALA A 1 86 ? -12.737 4.292 5.322 1.00 62.78 86 ALA A O 1
ATOM 670 N N . SER A 1 87 ? -13.066 4.801 7.492 1.00 64.62 87 SER A N 1
ATOM 671 C CA . SER A 1 87 ? -12.659 6.203 7.410 1.00 64.62 87 SER A CA 1
ATOM 672 C C . SER A 1 87 ? -12.020 6.682 8.711 1.00 64.62 87 SER A C 1
ATOM 674 O O . SER A 1 87 ? -12.498 6.364 9.800 1.00 64.62 87 SER A O 1
ATOM 676 N N . PHE A 1 88 ? -10.992 7.513 8.586 1.00 72.38 88 PHE A N 1
ATOM 677 C CA . PHE A 1 88 ? -10.451 8.340 9.660 1.00 72.38 88 PHE A CA 1
ATOM 678 C C . PHE A 1 88 ? -10.359 9.778 9.156 1.00 72.38 88 PHE A C 1
ATOM 680 O O . PHE A 1 88 ? -10.284 10.005 7.947 1.00 72.38 88 PHE A O 1
ATOM 687 N N . GLN A 1 89 ? -10.362 10.746 10.065 1.00 69.12 89 GLN A N 1
ATOM 688 C CA . GLN A 1 89 ? -10.134 12.146 9.715 1.00 69.12 89 GLN A CA 1
ATOM 689 C C . GLN A 1 89 ? -9.001 12.719 10.548 1.00 69.12 89 GLN A C 1
ATOM 691 O O . GLN A 1 89 ? -8.879 12.438 11.738 1.00 69.12 89 GLN A O 1
ATOM 696 N N . VAL A 1 90 ? -8.174 13.538 9.911 1.00 67.38 90 VAL A N 1
ATOM 697 C CA . VAL A 1 90 ? -7.144 14.324 10.583 1.00 67.38 90 VAL A CA 1
ATOM 698 C C . VAL A 1 90 ? -7.642 15.762 10.619 1.00 67.38 90 VAL A C 1
ATOM 700 O O . VAL A 1 90 ? -7.765 16.396 9.575 1.00 67.38 90 VAL A O 1
ATOM 703 N N . VAL A 1 91 ? -7.946 16.276 11.808 1.00 68.81 91 VAL A N 1
ATOM 704 C CA . VAL A 1 91 ? -8.343 17.675 12.010 1.00 68.81 91 VAL A CA 1
ATOM 705 C C . VAL A 1 91 ? -7.236 18.358 12.805 1.00 68.81 91 VAL A C 1
ATOM 707 O O . VAL A 1 91 ? -7.074 18.136 14.006 1.00 68.81 91 VAL A O 1
ATOM 710 N N . GLY A 1 92 ? -6.414 19.151 12.116 1.00 69.25 92 GLY A N 1
ATOM 711 C CA . GLY A 1 92 ? -5.219 19.767 12.697 1.00 69.25 92 GLY A CA 1
ATOM 712 C C . GLY A 1 92 ? -4.229 18.715 13.209 1.00 69.25 92 GLY A C 1
ATOM 713 O O . GLY A 1 92 ? -3.710 17.914 12.438 1.00 69.25 92 GLY A O 1
ATOM 714 N N . LYS A 1 93 ? -3.984 18.708 14.526 1.00 63.66 93 LYS A N 1
ATOM 715 C CA . LYS A 1 93 ? -3.148 17.714 15.223 1.00 63.66 93 LYS A CA 1
ATOM 716 C C . LYS A 1 93 ? -3.963 16.575 15.843 1.00 63.66 93 LYS A C 1
ATOM 718 O O . LYS A 1 93 ? -3.437 15.869 16.690 1.00 63.66 93 LYS A O 1
ATOM 723 N N . ILE A 1 94 ? -5.238 16.395 15.506 1.00 71.69 94 ILE A N 1
ATOM 724 C CA . ILE A 1 94 ? -6.083 15.364 16.124 1.00 71.69 94 ILE A CA 1
ATOM 725 C C . ILE A 1 94 ? -6.516 14.349 15.071 1.00 71.69 94 ILE A C 1
ATOM 727 O O . ILE A 1 94 ? -7.095 14.706 14.047 1.00 71.69 94 ILE A O 1
ATOM 731 N N . LEU A 1 95 ? -6.247 13.072 15.336 1.00 77.38 95 LEU A N 1
ATOM 732 C CA . LEU A 1 95 ? -6.716 11.952 14.535 1.00 77.38 95 LEU A CA 1
ATOM 733 C C . LEU A 1 95 ? -8.043 11.454 15.112 1.00 77.38 95 LEU A C 1
ATOM 735 O O . LEU A 1 95 ? -8.076 10.841 16.181 1.00 77.38 95 LEU A O 1
ATOM 739 N N . HIS A 1 96 ? -9.126 11.727 14.396 1.00 77.31 96 HIS A N 1
ATOM 740 C CA . HIS A 1 96 ? -10.468 11.261 14.702 1.00 77.31 96 HIS A CA 1
ATOM 741 C C . HIS A 1 96 ? -10.695 9.881 14.089 1.00 77.31 96 HIS A C 1
ATOM 743 O O . HIS A 1 96 ? -10.687 9.709 12.866 1.00 77.31 96 HIS A O 1
ATOM 749 N N . LEU A 1 97 ? -10.906 8.900 14.963 1.00 77.12 97 LEU A N 1
ATOM 750 C CA . LEU A 1 97 ? -11.164 7.514 14.595 1.00 77.12 97 LEU A CA 1
ATOM 751 C C . LEU A 1 97 ? -12.610 7.162 14.924 1.00 77.12 97 LEU A C 1
ATOM 753 O O . LEU A 1 97 ? -13.030 7.291 16.075 1.00 77.12 97 LEU A O 1
ATOM 757 N N . ASN A 1 98 ? -13.344 6.696 13.914 1.00 75.19 98 ASN A N 1
ATOM 758 C CA . ASN A 1 98 ? -14.653 6.093 14.109 1.00 75.19 98 ASN A CA 1
ATOM 759 C C . ASN A 1 98 ? -14.467 4.576 14.205 1.00 75.19 98 ASN A C 1
ATOM 761 O O . ASN A 1 98 ? -14.203 3.921 13.194 1.00 75.19 98 ASN A O 1
ATOM 765 N N . LEU A 1 99 ? -14.516 4.051 15.430 1.00 77.06 99 LEU A N 1
ATOM 766 C CA . LEU A 1 99 ? -14.339 2.629 15.711 1.00 77.06 99 LEU A CA 1
ATOM 767 C C . LEU A 1 99 ? -15.676 2.027 16.135 1.00 77.06 99 LEU A C 1
ATOM 769 O O . LEU A 1 99 ? -16.388 2.611 16.949 1.00 77.06 99 LEU A O 1
ATOM 773 N N . LYS A 1 100 ? -15.982 0.850 15.594 1.00 78.50 100 LYS A N 1
ATOM 774 C CA . LYS A 1 100 ? -17.084 -0.004 16.054 1.00 78.50 100 LYS A CA 1
ATOM 775 C C . LYS A 1 100 ? -16.662 -0.802 17.285 1.00 78.50 100 LYS A C 1
ATOM 777 O O . LYS A 1 100 ? -15.462 -0.961 17.514 1.00 78.50 100 LYS A O 1
ATOM 782 N N . ASP A 1 101 ? -17.618 -1.369 18.017 1.00 77.06 101 ASP A N 1
ATOM 783 C CA . ASP A 1 101 ? -17.343 -2.140 19.240 1.00 77.06 101 ASP A CA 1
ATOM 784 C C . ASP A 1 101 ? -16.343 -3.281 19.019 1.00 77.06 101 ASP A C 1
ATOM 786 O O . ASP A 1 101 ? -15.379 -3.430 19.766 1.00 77.06 101 ASP A O 1
ATOM 790 N N . GLU A 1 102 ? -16.480 -3.992 17.900 1.00 77.75 102 GLU A N 1
ATOM 791 C CA . GLU A 1 102 ? -15.587 -5.077 17.464 1.00 77.75 102 GLU A CA 1
ATOM 792 C C . GLU A 1 102 ? -14.131 -4.617 17.241 1.00 77.75 102 GLU A C 1
ATOM 794 O O . GLU A 1 102 ? -13.196 -5.418 17.243 1.00 77.75 102 GLU A O 1
ATOM 799 N N . GLN A 1 103 ? -13.923 -3.316 17.021 1.00 75.12 103 GLN A N 1
ATOM 800 C CA . GLN A 1 103 ? -12.623 -2.694 16.767 1.00 75.12 103 GLN A CA 1
ATOM 801 C C . GLN A 1 103 ? -12.048 -2.009 18.017 1.00 75.12 103 GLN A C 1
ATOM 803 O O . GLN A 1 103 ? -10.876 -1.620 18.009 1.00 75.12 103 GLN A O 1
ATOM 808 N N . LEU A 1 104 ? -12.833 -1.847 19.092 1.00 77.19 104 LEU A N 1
ATOM 809 C CA . LEU A 1 104 ? -12.403 -1.145 20.306 1.00 77.19 104 LEU A CA 1
ATOM 810 C C . LEU A 1 104 ? -11.243 -1.849 21.002 1.00 77.19 104 LEU A C 1
ATOM 812 O O . LEU A 1 104 ? -10.321 -1.176 21.473 1.00 77.19 104 LEU A O 1
ATOM 816 N N . GLU A 1 105 ? -11.241 -3.183 21.003 1.00 82.25 105 GLU A N 1
ATOM 817 C CA . GLU A 1 105 ? -10.137 -3.988 21.536 1.00 82.25 105 GLU A CA 1
ATOM 818 C C . GLU A 1 105 ? -8.811 -3.676 20.817 1.00 82.25 105 GLU A C 1
ATOM 820 O O . GLU A 1 105 ? -7.744 -3.655 21.432 1.00 82.25 105 GLU A O 1
ATOM 825 N N . PHE A 1 106 ? -8.879 -3.313 19.531 1.00 81.88 106 PHE A N 1
ATOM 826 C CA . PHE A 1 106 ? -7.726 -3.014 18.679 1.00 81.88 106 PHE A CA 1
ATOM 827 C C . PHE A 1 106 ? -7.458 -1.512 18.501 1.00 81.88 106 PHE A C 1
ATOM 829 O O . PHE A 1 106 ? -6.570 -1.131 17.733 1.00 81.88 106 PHE A O 1
ATOM 836 N N . ARG A 1 107 ? -8.156 -0.630 19.236 1.00 81.44 107 ARG A N 1
ATOM 837 C CA . ARG A 1 107 ? -8.059 0.838 19.077 1.00 81.44 107 ARG A CA 1
ATOM 838 C C . ARG A 1 107 ? -6.633 1.383 19.152 1.00 81.44 107 ARG A C 1
ATOM 840 O O . ARG A 1 107 ? -6.307 2.350 18.468 1.00 81.44 107 ARG A O 1
ATOM 847 N N . LYS A 1 108 ? -5.778 0.766 19.978 1.00 82.31 108 LYS A N 1
ATOM 848 C CA . LYS A 1 108 ? -4.373 1.171 20.143 1.00 82.31 108 LYS A CA 1
ATOM 849 C C . LYS A 1 108 ? -3.549 0.847 18.898 1.00 82.31 108 LYS A C 1
ATOM 851 O O . LYS A 1 108 ? -2.809 1.707 18.438 1.00 82.31 108 LYS A O 1
ATOM 856 N N . VAL A 1 109 ? -3.709 -0.357 18.343 1.00 84.25 109 VAL A N 1
ATOM 857 C CA . VAL A 1 109 ? -2.997 -0.805 17.134 1.00 84.25 109 VAL A CA 1
ATOM 858 C C . VAL A 1 109 ? -3.468 -0.003 15.924 1.00 84.25 109 VAL A C 1
ATOM 860 O O . VAL A 1 109 ? -2.652 0.567 15.206 1.00 84.25 109 VAL A O 1
ATOM 863 N N . ILE A 1 110 ? -4.788 0.132 15.760 1.00 84.06 110 ILE A N 1
ATOM 864 C CA . ILE A 1 110 ? -5.397 0.922 14.684 1.00 84.06 110 ILE A CA 1
ATOM 865 C C . ILE A 1 110 ? -4.925 2.377 14.752 1.00 84.06 110 ILE A C 1
ATOM 867 O O . ILE A 1 110 ? -4.485 2.939 13.750 1.00 84.06 110 ILE A O 1
ATOM 871 N N . GLY A 1 111 ? -4.970 2.975 15.944 1.00 83.44 111 GLY A N 1
ATOM 872 C CA . GLY A 1 111 ? -4.498 4.334 16.162 1.00 83.44 111 GLY A CA 1
ATOM 873 C C . GLY A 1 111 ? -3.009 4.499 15.883 1.00 83.44 111 GLY A C 1
ATOM 874 O O . GLY A 1 111 ? -2.642 5.477 15.244 1.00 83.44 111 GLY A O 1
ATOM 875 N N . ALA A 1 112 ? -2.165 3.550 16.293 1.00 83.56 112 ALA A N 1
ATOM 876 C CA . ALA A 1 112 ? -0.727 3.598 16.042 1.00 83.56 112 ALA A CA 1
ATOM 877 C C . ALA A 1 112 ? -0.396 3.544 14.544 1.00 83.56 112 ALA A C 1
ATOM 879 O O . ALA A 1 112 ? 0.331 4.408 14.064 1.00 83.56 112 ALA A O 1
ATOM 880 N N . VAL A 1 113 ? -0.975 2.600 13.793 1.00 86.19 113 VAL A N 1
ATOM 881 C CA . VAL A 1 113 ? -0.734 2.464 12.343 1.00 86.19 113 VAL A CA 1
ATOM 882 C C . VAL A 1 113 ? -1.218 3.701 11.586 1.00 86.19 113 VAL A C 1
ATOM 884 O O . VAL A 1 113 ? -0.515 4.221 10.723 1.00 86.19 113 VAL A O 1
ATOM 887 N N . LEU A 1 114 ? -2.409 4.209 11.912 1.00 84.12 114 LEU A N 1
ATOM 888 C CA . LEU A 1 114 ? -2.956 5.398 11.255 1.00 84.12 114 LEU A CA 1
ATOM 889 C C . LEU A 1 114 ? -2.171 6.663 11.599 1.00 84.12 114 LEU A C 1
ATOM 891 O O . LEU A 1 114 ? -1.936 7.497 10.729 1.00 84.12 114 LEU A O 1
ATOM 895 N N . LEU A 1 115 ? -1.746 6.795 12.855 1.00 81.50 115 LEU A N 1
ATOM 896 C CA . LEU A 1 115 ? -0.893 7.883 13.308 1.00 81.50 115 LEU A CA 1
ATOM 897 C C . LEU A 1 115 ? 0.451 7.865 12.587 1.00 81.50 115 LEU A C 1
ATOM 899 O O . LEU A 1 115 ? 0.910 8.905 12.135 1.00 81.50 115 LEU A O 1
ATOM 903 N N . ASP A 1 116 ? 1.066 6.698 12.472 1.00 83.12 116 ASP A N 1
ATOM 904 C CA . ASP A 1 116 ? 2.348 6.514 11.807 1.00 83.12 116 ASP A CA 1
ATOM 905 C C . ASP A 1 116 ? 2.251 6.827 10.303 1.00 83.12 116 ASP A C 1
ATOM 907 O O . ASP A 1 116 ? 3.023 7.627 9.771 1.00 83.12 116 ASP A O 1
ATOM 911 N N . LYS A 1 117 ? 1.191 6.347 9.640 1.00 83.38 117 LYS A N 1
ATOM 912 C CA . LYS A 1 117 ? 0.892 6.700 8.243 1.00 83.38 117 LYS A CA 1
ATOM 913 C C . LYS A 1 117 ? 0.548 8.175 8.039 1.00 83.38 117 LYS A C 1
ATOM 915 O O . LYS A 1 117 ? 0.851 8.714 6.979 1.00 83.38 117 LYS A O 1
ATOM 920 N N . ALA A 1 118 ? -0.040 8.842 9.031 1.00 76.38 118 ALA A N 1
ATOM 921 C CA . ALA A 1 118 ? -0.268 10.285 8.994 1.00 76.38 118 ALA A CA 1
ATOM 922 C C . ALA A 1 118 ? 1.021 11.091 9.262 1.00 76.38 118 ALA A C 1
ATOM 924 O O . ALA A 1 118 ? 1.214 12.153 8.674 1.00 76.38 118 ALA A O 1
ATOM 925 N N . ARG A 1 119 ? 1.925 10.589 10.117 1.00 67.62 119 ARG A N 1
ATOM 926 C CA . ARG A 1 119 ? 3.197 11.232 10.508 1.00 67.62 119 ARG A CA 1
ATOM 927 C C . ARG A 1 119 ? 4.228 11.320 9.391 1.00 67.62 119 ARG A C 1
ATOM 929 O O . ARG A 1 119 ? 5.056 12.227 9.442 1.00 67.62 119 ARG A O 1
ATOM 936 N N . GLY A 1 120 ? 4.127 10.481 8.360 1.00 60.56 120 GLY A N 1
ATOM 937 C CA . GLY A 1 120 ? 4.886 10.651 7.113 1.00 60.56 120 GLY A CA 1
ATOM 938 C C . GLY A 1 120 ? 4.716 12.033 6.453 1.00 60.56 120 GLY A C 1
ATOM 939 O O . GLY A 1 120 ? 5.530 12.395 5.613 1.00 60.56 120 GLY A O 1
ATOM 940 N N . ASN A 1 121 ? 3.715 12.826 6.874 1.00 50.28 121 ASN A N 1
ATOM 941 C CA . ASN A 1 121 ? 3.444 14.196 6.424 1.00 50.28 121 ASN A CA 1
ATOM 942 C C . ASN A 1 121 ? 3.829 15.301 7.444 1.00 50.28 121 ASN A C 1
ATOM 944 O O . ASN A 1 121 ? 3.240 16.380 7.433 1.00 50.28 121 ASN A O 1
ATOM 948 N N . SER A 1 122 ? 4.823 15.073 8.314 1.00 38.72 122 SER A N 1
ATOM 949 C CA . SER A 1 122 ? 5.468 16.128 9.132 1.00 38.72 122 SER A CA 1
ATOM 950 C C . SER A 1 122 ? 4.606 16.756 10.246 1.00 38.72 122 SER A C 1
ATOM 952 O O . SER A 1 122 ? 4.650 17.967 10.466 1.00 38.72 122 SER A O 1
ATOM 954 N N . GLY A 1 123 ? 3.834 15.959 10.996 1.00 44.06 123 GLY A N 1
ATOM 955 C CA . GLY A 1 123 ? 2.996 16.472 12.092 1.00 44.06 123 GLY A CA 1
ATOM 956 C C . GLY A 1 123 ? 2.896 15.555 13.314 1.00 44.06 123 GLY A C 1
ATOM 957 O O . GLY A 1 123 ? 2.804 14.338 13.198 1.00 44.06 123 GLY A O 1
ATOM 958 N N . GLN A 1 124 ? 2.888 16.139 14.517 1.00 45.41 124 GLN A N 1
ATOM 959 C CA . GLN A 1 124 ? 2.580 15.441 15.771 1.00 45.41 124 GLN A CA 1
ATOM 960 C C . GLN A 1 124 ? 1.050 15.357 15.919 1.00 45.41 124 GLN A C 1
ATOM 962 O O . GLN A 1 124 ? 0.412 16.400 16.060 1.00 45.41 124 GLN A O 1
ATOM 967 N N . TYR A 1 125 ? 0.464 14.151 15.883 1.00 49.78 125 TYR A N 1
ATOM 968 C CA . TYR A 1 125 ? -0.990 13.961 16.032 1.00 49.78 125 TYR A CA 1
ATOM 969 C C . TYR A 1 125 ? -1.382 13.233 17.336 1.00 49.78 125 TYR A C 1
ATOM 971 O O . TYR A 1 125 ? -0.658 12.356 17.814 1.00 49.78 125 TYR A O 1
ATOM 979 N N . MET A 1 126 ? -2.539 13.603 17.890 1.00 53.97 126 MET A N 1
ATOM 980 C CA . MET A 1 126 ? -3.181 13.118 19.115 1.00 53.97 126 MET A CA 1
ATOM 981 C C . MET A 1 126 ? -4.430 12.298 18.753 1.00 53.97 126 MET A C 1
ATOM 983 O O . MET A 1 126 ? -5.230 12.728 17.928 1.00 53.97 126 MET A O 1
ATOM 987 N N . LEU A 1 127 ? -4.607 11.108 19.334 1.00 52.19 127 LEU A N 1
ATOM 988 C CA . LEU A 1 127 ? -5.712 10.196 18.998 1.00 52.19 127 LEU A CA 1
ATOM 989 C C . LEU A 1 127 ? -6.997 10.579 19.751 1.00 52.19 127 LEU A C 1
ATOM 991 O O . LEU A 1 127 ? -6.979 10.657 20.978 1.00 52.19 127 LEU A O 1
ATOM 995 N N . LYS A 1 128 ? -8.121 10.757 19.043 1.00 53.41 128 LYS A N 1
ATOM 996 C CA . LYS A 1 128 ? -9.453 10.959 19.639 1.00 53.41 128 LYS A CA 1
ATOM 997 C C . LYS A 1 128 ? -10.446 9.956 19.045 1.00 53.41 128 LYS A C 1
ATOM 999 O O . LYS A 1 128 ? -10.694 9.945 17.843 1.00 53.41 128 LYS A O 1
ATOM 1004 N N . THR A 1 129 ? -11.000 9.093 19.892 1.00 51.91 129 THR A N 1
ATOM 1005 C CA . THR A 1 129 ? -11.993 8.078 19.505 1.00 51.91 129 THR A CA 1
ATOM 1006 C C . THR A 1 129 ? -13.391 8.553 19.884 1.00 51.91 129 THR A C 1
ATOM 1008 O O . THR A 1 129 ? -13.637 8.828 21.058 1.00 51.91 129 THR A O 1
ATOM 1011 N N . THR A 1 130 ? -14.308 8.627 18.923 1.00 50.19 130 THR A N 1
ATOM 1012 C CA . THR A 1 130 ? -15.751 8.727 19.188 1.00 50.19 130 THR A CA 1
ATOM 1013 C C . THR A 1 130 ? -16.335 7.322 19.181 1.00 50.19 130 THR A C 1
ATOM 1015 O O . THR A 1 130 ? -16.227 6.626 18.175 1.00 50.19 130 THR A O 1
ATOM 1018 N N . LEU A 1 131 ? -16.916 6.907 20.307 1.00 46.62 131 LEU A N 1
ATOM 1019 C CA . LEU A 1 131 ? -17.741 5.704 20.381 1.00 46.62 131 LEU A CA 1
ATOM 1020 C C . LEU A 1 131 ? -19.037 5.996 19.622 1.00 46.62 131 LEU A C 1
ATOM 1022 O O . LEU A 1 131 ? -19.759 6.928 19.985 1.00 46.62 131 LEU A O 1
ATOM 1026 N N . GLY A 1 132 ? -19.295 5.254 18.546 1.00 44.78 132 GLY A N 1
ATOM 1027 C CA . GLY A 1 132 ? -20.603 5.268 17.904 1.00 44.78 132 GLY A CA 1
ATOM 1028 C C . GLY A 1 132 ? -21.614 4.706 18.892 1.00 44.78 132 GLY A C 1
ATOM 1029 O O . GLY A 1 132 ? -21.584 3.520 19.186 1.00 44.78 132 GLY A O 1
ATOM 1030 N N . SER A 1 133 ? -22.464 5.568 19.439 1.00 41.56 133 SER A N 1
ATOM 1031 C CA . SER A 1 133 ? -23.671 5.134 20.131 1.00 41.56 133 SER A CA 1
ATOM 1032 C C . SER A 1 133 ? -24.614 4.570 19.072 1.00 41.56 133 SER A C 1
ATOM 1034 O O . SER A 1 133 ? -25.051 5.283 18.168 1.00 41.56 133 SER A O 1
ATOM 1036 N N . SER A 1 134 ? -24.873 3.272 19.142 1.00 39.47 134 SER A N 1
ATOM 1037 C CA . SER A 1 134 ? -26.045 2.632 18.546 1.00 39.47 134 SER A CA 1
ATOM 1038 C C . SER A 1 134 ? -26.758 1.872 19.646 1.00 39.47 134 SER A C 1
ATOM 1040 O O . SER A 1 134 ? -26.045 1.262 20.472 1.00 39.47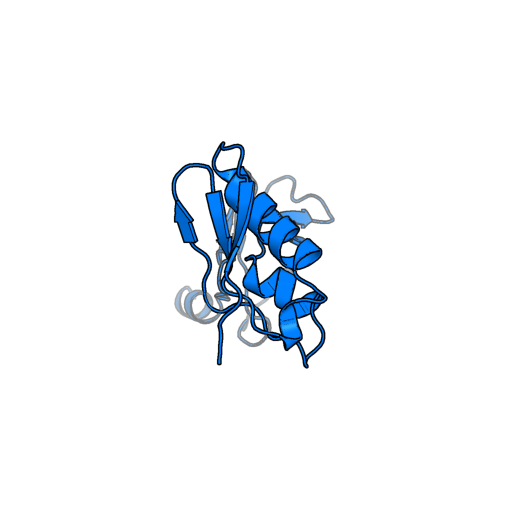 134 SER A O 1
#

Foldseek 3Di:
DVVLVVVFQDDDVPDDQKDFPVDDDPFKDKDWPPPPPPDGMDGHTHPVRDPDDDDDTDIDMGGHPLSDDLQRVCVVVDDPQQHQQPDWDDDAQEIEGEGEPSCPVVLVVSCVSVQVNVCVVPHHHDYDYDYPDD

Radius of gyration: 21.0 Å; chains: 1; bounding box: 53×36×56 Å